Protein AF-A0A1D7UCJ1-F1 (afdb_monomer_lite)

Sequence (128 aa):
MYDFSHVAIAAPSESDMRASTLPKSSPSVNARIADHLFATLQGQNNLVFAPARNLVETLADGLRSRSEDAGLPNEFFPHHGSLSKDLREPLEIRLKDEHLPTTAVCTSTLELGIDIGSIASWTSDERG

pLDDT: mean 73.6, std 20.14, range [35.41, 95.0]

Organism: NCBI:txid1526658

Radius of gyration: 22.61 Å; chains: 1; bounding box: 59×70×27 Å

Foldseek 3Di:
DDDDDDDDDDDDDPPPPDDPPDPPDDDDPLLVVLVVCLVPQPPAAAEEADADQVSLVSSQVSNQVVCVVVVHDRQEEEDEPPDDPVRHVVLLVVSVVRPGRHYYYYHPPDPPVRPRPPHDYDDPDDDD

Structure (mmCIF, N/CA/C/O backbone):
data_AF-A0A1D7UCJ1-F1
#
_entry.id   AF-A0A1D7UCJ1-F1
#
loop_
_atom_site.group_PDB
_atom_site.id
_atom_site.type_symbol
_atom_site.label_atom_id
_atom_site.label_alt_id
_atom_s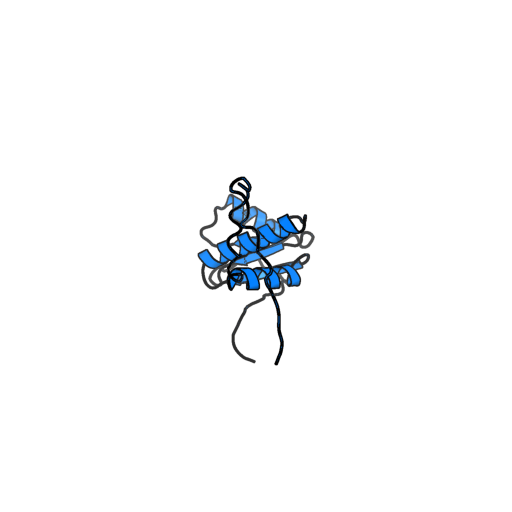ite.label_comp_id
_atom_site.label_asym_id
_atom_site.label_entity_id
_atom_site.label_seq_id
_atom_site.pdbx_PDB_ins_code
_atom_site.Cartn_x
_atom_site.Cartn_y
_atom_site.Cartn_z
_atom_site.occupancy
_atom_site.B_iso_or_equiv
_atom_site.auth_seq_id
_atom_site.auth_comp_id
_atom_site.auth_asym_id
_atom_site.auth_atom_id
_atom_site.pdbx_PDB_model_num
ATOM 1 N N . MET A 1 1 ? -31.542 -56.442 4.519 1.00 46.06 1 MET A N 1
ATOM 2 C CA . MET A 1 1 ? -31.346 -55.488 3.407 1.00 46.06 1 MET A CA 1
ATOM 3 C C . MET A 1 1 ? -32.338 -54.362 3.632 1.00 46.06 1 MET A C 1
ATOM 5 O O . MET A 1 1 ? -33.501 -54.671 3.836 1.00 46.06 1 MET A O 1
ATOM 9 N N . TYR A 1 2 ? -31.856 -53.128 3.786 1.00 35.41 2 TYR A N 1
ATOM 10 C CA . TYR A 1 2 ? -32.619 -51.993 4.323 1.00 35.41 2 TYR A CA 1
ATOM 11 C C . TYR A 1 2 ? -33.715 -51.496 3.364 1.00 35.41 2 TYR A C 1
ATOM 13 O O . TYR A 1 2 ? -33.470 -51.358 2.169 1.00 35.41 2 TYR A O 1
ATOM 21 N N . ASP A 1 3 ? -34.885 -51.214 3.939 1.00 46.22 3 ASP A N 1
ATOM 22 C CA . ASP A 1 3 ? -36.034 -50.496 3.375 1.00 46.22 3 ASP A CA 1
ATOM 23 C C . ASP A 1 3 ? -35.937 -49.010 3.758 1.00 46.22 3 ASP A C 1
ATOM 25 O O . ASP A 1 3 ? -35.596 -48.714 4.902 1.00 46.22 3 ASP A O 1
ATOM 29 N N . PHE A 1 4 ? -36.230 -48.096 2.829 1.00 40.28 4 PHE A N 1
ATOM 30 C CA . PHE A 1 4 ? -36.571 -46.704 3.145 1.00 40.28 4 PHE A CA 1
ATOM 31 C C . PHE A 1 4 ? -37.473 -46.122 2.048 1.00 40.28 4 PHE A C 1
ATOM 33 O O . PHE A 1 4 ? -37.041 -45.597 1.021 1.00 40.28 4 PHE A O 1
ATOM 40 N N . SER A 1 5 ? -38.766 -46.245 2.311 1.00 42.84 5 SER A N 1
ATOM 41 C CA . SER A 1 5 ? -39.876 -45.502 1.731 1.00 42.84 5 SER A CA 1
ATOM 42 C C . SER A 1 5 ? -39.627 -43.991 1.582 1.00 42.84 5 SER A C 1
ATOM 44 O O . SER A 1 5 ? -39.163 -43.336 2.512 1.00 42.84 5 SER A O 1
ATOM 46 N N . HIS A 1 6 ? -40.035 -43.464 0.422 1.00 49.22 6 HIS A N 1
ATOM 47 C CA . HIS A 1 6 ? -40.548 -42.115 0.136 1.00 49.22 6 HIS A CA 1
ATOM 48 C C . HIS A 1 6 ? -40.292 -41.003 1.174 1.00 49.22 6 HIS A C 1
ATOM 50 O O . HIS A 1 6 ? -40.990 -40.898 2.179 1.00 49.22 6 HIS A O 1
ATOM 56 N N . VAL A 1 7 ? -39.439 -40.046 0.801 1.00 40.12 7 VAL A N 1
ATOM 57 C CA . VAL A 1 7 ? -39.576 -38.644 1.217 1.00 40.12 7 VAL A CA 1
ATOM 58 C C . VAL A 1 7 ? -39.739 -37.816 -0.053 1.00 40.12 7 VAL A C 1
ATOM 60 O O . VAL A 1 7 ? -38.817 -37.695 -0.857 1.00 40.12 7 VAL A O 1
ATOM 63 N N . ALA A 1 8 ? -40.944 -37.287 -0.259 1.00 40.56 8 ALA A N 1
ATOM 64 C CA . ALA A 1 8 ? -41.207 -36.298 -1.291 1.00 40.56 8 ALA A CA 1
ATOM 65 C C . ALA A 1 8 ? -40.507 -34.992 -0.894 1.00 40.56 8 ALA A C 1
ATOM 67 O O . ALA A 1 8 ? -40.881 -34.352 0.087 1.00 40.56 8 ALA A O 1
ATOM 68 N N . ILE A 1 9 ? -39.476 -34.607 -1.644 1.00 43.59 9 ILE A N 1
ATOM 69 C CA . ILE A 1 9 ? -38.883 -33.275 -1.537 1.00 43.59 9 ILE A CA 1
ATOM 70 C C . ILE A 1 9 ? -39.822 -32.341 -2.298 1.00 43.59 9 ILE A C 1
ATOM 72 O O . ILE A 1 9 ? -39.931 -32.424 -3.521 1.00 43.59 9 ILE A O 1
ATOM 76 N N . ALA A 1 10 ? -40.555 -31.502 -1.567 1.00 45.78 10 ALA A N 1
ATOM 77 C CA . ALA A 1 10 ? -41.358 -30.447 -2.166 1.00 45.78 10 ALA A CA 1
ATOM 78 C C . ALA A 1 10 ? -40.446 -29.547 -3.014 1.00 45.78 10 ALA A C 1
ATOM 80 O O . ALA A 1 10 ? -39.432 -29.047 -2.523 1.00 45.78 10 ALA A O 1
ATOM 81 N N . ALA A 1 11 ? -40.795 -29.358 -4.288 1.00 50.91 11 ALA A N 1
ATOM 82 C CA . ALA A 1 11 ? -40.147 -28.353 -5.118 1.00 50.91 11 ALA A CA 1
ATOM 83 C C . ALA A 1 11 ? -40.384 -26.967 -4.484 1.00 50.91 11 ALA A C 1
ATOM 85 O O . ALA A 1 11 ? -41.520 -26.677 -4.093 1.00 50.91 11 ALA A O 1
ATOM 86 N N . PRO A 1 12 ? -39.353 -26.116 -4.348 1.00 43.62 12 PRO A N 1
ATOM 87 C CA . PRO A 1 12 ? -39.543 -24.769 -3.832 1.00 43.62 12 PRO A CA 1
ATOM 88 C C . PRO A 1 12 ? -40.436 -23.977 -4.799 1.00 43.62 12 PRO A C 1
ATOM 90 O O . PRO A 1 12 ? -40.256 -24.031 -6.014 1.00 43.62 12 PRO A O 1
ATOM 93 N N . SER A 1 13 ? -41.433 -23.276 -4.257 1.00 52.34 13 SER A N 1
ATOM 94 C CA . SER A 1 13 ? -42.349 -22.427 -5.024 1.00 52.34 13 SER A CA 1
ATOM 95 C C . SER A 1 13 ? -41.606 -21.260 -5.678 1.00 52.34 13 SER A C 1
ATOM 97 O O . SER A 1 13 ? -40.727 -20.677 -5.047 1.00 52.34 13 SER A O 1
ATOM 99 N N . GLU A 1 14 ? -42.027 -20.850 -6.878 1.00 56.19 14 GLU A N 1
ATOM 100 C CA . GLU A 1 14 ? -41.398 -19.808 -7.716 1.00 56.19 14 GLU A CA 1
ATOM 101 C C . GLU A 1 14 ? -41.299 -18.390 -7.104 1.00 56.19 14 GLU A C 1
ATOM 103 O O . GLU A 1 14 ? -40.858 -17.456 -7.765 1.00 56.19 14 GLU A O 1
ATOM 108 N N . SER A 1 15 ? -41.694 -18.181 -5.8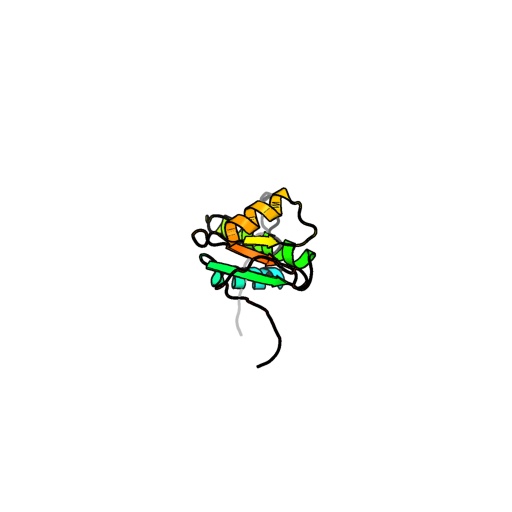49 1.00 48.38 15 SER A N 1
ATOM 109 C CA . SER A 1 15 ? -41.760 -16.849 -5.236 1.00 48.38 15 SER A CA 1
ATOM 110 C C . SER A 1 15 ? -40.499 -16.398 -4.491 1.00 48.38 15 SER A C 1
ATOM 112 O O . SER A 1 15 ? -40.492 -15.278 -3.983 1.00 48.38 15 SER A O 1
ATOM 114 N N . ASP A 1 16 ? -39.421 -17.188 -4.455 1.00 45.03 16 ASP A N 1
ATOM 115 C CA . ASP A 1 16 ? -38.171 -16.789 -3.783 1.00 45.03 16 ASP A CA 1
ATOM 116 C C . ASP A 1 16 ? -37.188 -16.096 -4.743 1.00 45.03 16 ASP A C 1
ATOM 118 O O . ASP A 1 16 ? -36.101 -16.557 -5.091 1.00 45.03 16 ASP A O 1
ATOM 122 N N . MET A 1 17 ? -37.619 -14.929 -5.204 1.00 51.34 17 MET A N 1
ATOM 123 C CA . MET A 1 17 ? -36.783 -13.925 -5.843 1.00 51.34 17 MET A CA 1
ATOM 124 C C . MET A 1 17 ? -35.857 -13.305 -4.781 1.00 51.34 17 MET A C 1
ATOM 126 O O . MET A 1 17 ? -36.254 -12.332 -4.145 1.00 51.34 17 MET A O 1
ATOM 130 N N . ARG A 1 18 ? -34.635 -13.825 -4.559 1.00 47.16 18 ARG A N 1
ATOM 131 C CA . ARG A 1 18 ? -33.580 -13.123 -3.785 1.00 47.16 18 ARG A CA 1
ATOM 132 C C . ARG A 1 18 ? -32.178 -13.739 -3.937 1.00 47.16 18 ARG A C 1
ATOM 134 O O . ARG A 1 18 ? -31.958 -14.893 -3.612 1.00 47.16 18 ARG A O 1
ATOM 141 N N . ALA A 1 19 ? -31.236 -12.894 -4.371 1.00 46.56 19 ALA A N 1
ATOM 142 C CA . ALA A 1 19 ? -29.779 -13.071 -4.379 1.00 46.56 19 ALA A CA 1
ATOM 143 C C . ALA A 1 19 ? -29.233 -14.316 -5.109 1.00 46.56 19 ALA A C 1
ATOM 145 O O . ALA A 1 19 ? -29.153 -15.413 -4.561 1.00 46.56 19 ALA A O 1
ATOM 146 N N . SER A 1 20 ? -28.728 -14.092 -6.329 1.00 43.97 20 SER A N 1
ATOM 147 C CA . SER A 1 20 ? -27.787 -14.997 -6.998 1.00 43.97 20 SER A CA 1
ATOM 148 C C . SER A 1 20 ? -26.527 -15.127 -6.139 1.00 43.97 20 SER A C 1
ATOM 150 O O . SER A 1 20 ? -25.562 -14.379 -6.285 1.00 43.97 20 SER A O 1
ATOM 152 N N . THR A 1 21 ? -26.557 -16.049 -5.183 1.00 52.94 21 THR A N 1
ATOM 153 C CA . THR A 1 21 ? -25.392 -16.417 -4.386 1.00 52.94 21 THR A CA 1
ATOM 154 C C . THR A 1 21 ? -24.695 -17.526 -5.154 1.00 52.94 21 THR A C 1
ATOM 156 O O . THR A 1 21 ? -24.752 -18.699 -4.791 1.00 52.94 21 THR A O 1
ATOM 159 N N . LEU A 1 22 ? -24.081 -17.153 -6.281 1.00 56.03 22 LEU A N 1
ATOM 160 C CA . LEU A 1 22 ? -23.061 -17.997 -6.888 1.00 56.03 22 LEU A CA 1
ATOM 161 C C . LEU A 1 22 ? -22.042 -18.320 -5.782 1.00 56.03 22 LEU A C 1
ATOM 163 O O . LEU A 1 22 ? -21.636 -17.402 -5.058 1.00 56.03 22 LEU A O 1
ATOM 167 N N . PRO A 1 23 ? -21.649 -19.593 -5.597 1.00 49.72 23 PRO A N 1
ATOM 168 C CA . PRO A 1 23 ? -20.627 -19.935 -4.623 1.00 49.72 23 PRO A CA 1
ATOM 169 C C . PRO A 1 23 ? -19.388 -19.102 -4.950 1.00 49.72 23 PRO A C 1
ATOM 171 O O . PRO A 1 23 ? -18.884 -19.167 -6.073 1.00 49.72 23 PRO A O 1
ATOM 174 N N . LYS A 1 24 ? -18.936 -18.273 -3.995 1.00 54.50 24 LYS A N 1
ATOM 175 C CA . LYS A 1 24 ? -17.683 -17.520 -4.126 1.00 54.50 24 LYS A CA 1
ATOM 176 C C . LYS A 1 24 ? -16.610 -18.539 -4.491 1.00 54.50 24 LYS A C 1
ATOM 178 O O . LYS A 1 24 ? -16.278 -19.402 -3.678 1.00 54.50 24 LYS A O 1
ATOM 183 N N . SER A 1 25 ? -16.121 -18.472 -5.728 1.00 64.44 25 SER A N 1
ATOM 184 C CA . SER A 1 25 ? -14.944 -19.219 -6.153 1.00 64.44 25 SER A CA 1
ATOM 185 C C . SER A 1 25 ? -13.853 -19.024 -5.104 1.00 64.44 25 SER A C 1
ATOM 187 O O . SER A 1 25 ? -13.753 -17.930 -4.540 1.00 64.44 25 SER A O 1
ATOM 189 N N . SER A 1 26 ? -13.057 -20.062 -4.835 1.00 71.19 26 SER A N 1
ATOM 190 C CA . SER A 1 26 ? -11.929 -19.990 -3.899 1.00 71.19 26 SER A CA 1
ATOM 191 C C . SER A 1 26 ? -11.171 -18.663 -4.054 1.00 71.19 26 SER A C 1
ATOM 193 O O . SER A 1 26 ? -10.938 -18.258 -5.200 1.00 71.19 26 SER A O 1
ATOM 195 N N . PRO A 1 27 ? -10.801 -17.984 -2.950 1.00 76.62 27 PRO A N 1
ATOM 196 C CA . PRO A 1 27 ? -10.179 -16.668 -3.021 1.00 76.62 27 PRO A CA 1
ATOM 197 C C . PRO A 1 27 ? -8.946 -16.713 -3.923 1.00 76.62 27 PRO A C 1
ATOM 199 O O . PRO A 1 27 ? -8.183 -17.685 -3.902 1.00 76.62 27 PRO A O 1
ATOM 202 N N . SER A 1 28 ? -8.767 -15.668 -4.733 1.00 90.19 28 SER A N 1
ATOM 203 C CA . SER A 1 28 ? -7.608 -15.563 -5.618 1.00 90.19 28 SER A CA 1
ATOM 204 C C . SER A 1 28 ? -6.309 -15.609 -4.809 1.00 90.19 28 SER A C 1
ATOM 206 O O . SER A 1 28 ? -6.283 -15.288 -3.618 1.00 90.19 28 SER A O 1
ATOM 208 N N . VAL A 1 29 ? -5.205 -15.981 -5.458 1.00 90.94 29 VAL A N 1
ATOM 209 C CA . VAL A 1 29 ? -3.879 -15.974 -4.818 1.00 90.94 29 VAL A CA 1
ATOM 210 C C . VAL A 1 29 ? -3.576 -14.598 -4.215 1.00 90.94 29 VAL A C 1
ATOM 212 O O . VAL A 1 29 ? -3.174 -14.517 -3.059 1.00 90.94 29 VAL A O 1
ATOM 215 N N . ASN A 1 30 ? -3.877 -13.519 -4.943 1.00 88.81 30 ASN A N 1
ATOM 216 C CA . ASN A 1 30 ? -3.674 -12.150 -4.465 1.00 88.81 30 ASN A CA 1
ATOM 217 C C . ASN A 1 30 ? -4.535 -11.822 -3.241 1.00 88.81 30 ASN A C 1
ATOM 219 O O . ASN A 1 30 ? -4.057 -11.148 -2.336 1.00 8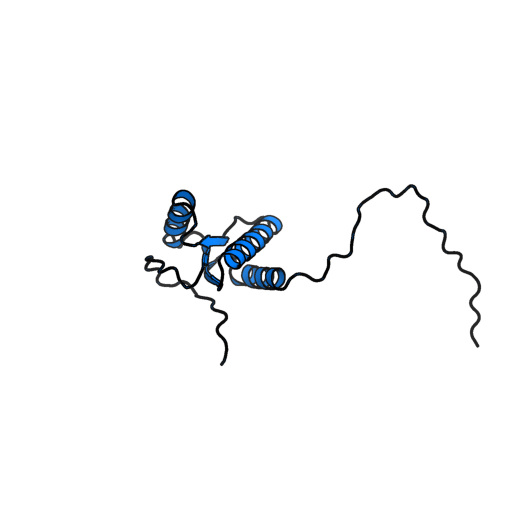8.81 30 ASN A O 1
ATOM 223 N N . ALA A 1 31 ? -5.773 -12.325 -3.175 1.00 90.06 31 ALA A N 1
ATOM 224 C CA . ALA A 1 31 ? -6.617 -12.143 -1.997 1.00 90.06 31 ALA A CA 1
ATOM 225 C C . ALA A 1 31 ? -6.006 -12.829 -0.767 1.00 90.06 31 ALA A C 1
ATOM 227 O O . ALA A 1 31 ? -5.922 -12.214 0.288 1.00 90.06 31 ALA A O 1
ATOM 228 N N . ARG A 1 32 ? -5.492 -14.055 -0.917 1.00 92.81 32 ARG A N 1
ATOM 229 C CA . ARG A 1 32 ? -4.825 -14.773 0.183 1.00 92.81 32 ARG A CA 1
ATOM 230 C C . ARG A 1 32 ? -3.536 -14.087 0.638 1.00 92.81 32 ARG A C 1
ATOM 232 O O . ARG A 1 32 ? -3.236 -14.078 1.827 1.00 92.81 32 ARG A O 1
ATOM 239 N N . ILE A 1 33 ? -2.777 -13.518 -0.300 1.00 90.81 33 ILE A N 1
ATOM 240 C CA . ILE A 1 33 ? -1.592 -12.711 0.018 1.00 90.81 33 ILE A CA 1
ATOM 241 C C . ILE A 1 33 ? -2.015 -11.460 0.792 1.00 90.81 33 ILE A C 1
ATOM 243 O O . ILE A 1 33 ? -1.440 -11.178 1.836 1.00 90.81 33 ILE A O 1
ATOM 247 N N . ALA A 1 34 ? -3.049 -10.751 0.335 1.00 92.06 34 ALA A N 1
ATOM 248 C CA . ALA A 1 34 ? -3.568 -9.574 1.025 1.00 92.06 34 ALA A CA 1
ATOM 249 C C . ALA A 1 34 ? -4.083 -9.903 2.439 1.00 92.06 34 ALA A C 1
ATOM 251 O O . ALA A 1 34 ? -3.831 -9.126 3.351 1.00 92.06 34 ALA A O 1
ATOM 252 N N . ASP A 1 35 ? -4.724 -11.061 2.652 1.00 93.25 35 ASP A N 1
ATOM 253 C CA . ASP A 1 35 ? -5.109 -11.528 3.995 1.00 93.25 35 ASP A CA 1
ATOM 254 C C . ASP A 1 35 ? -3.891 -11.666 4.913 1.00 93.25 35 ASP A C 1
ATOM 256 O O . ASP A 1 35 ? -3.894 -11.189 6.048 1.00 93.25 35 ASP A O 1
ATOM 260 N N . HIS A 1 36 ? -2.834 -12.309 4.414 1.00 91.69 36 HIS A N 1
ATOM 261 C CA . HIS A 1 36 ? -1.622 -12.540 5.189 1.00 91.69 36 HIS A CA 1
ATOM 262 C C . HIS A 1 36 ? -0.864 -11.242 5.490 1.00 91.69 36 HIS A C 1
ATOM 264 O O . HIS A 1 36 ? -0.439 -11.027 6.625 1.00 91.69 36 HIS A O 1
ATOM 270 N N . LEU A 1 37 ? -0.726 -10.366 4.491 1.00 91.56 37 LEU A N 1
ATOM 271 C CA . LEU A 1 37 ? -0.097 -9.057 4.642 1.00 91.56 37 LEU A CA 1
ATOM 272 C C . LEU A 1 37 ? -0.874 -8.186 5.631 1.00 91.56 37 LEU A C 1
ATOM 274 O O . LEU A 1 37 ? -0.269 -7.610 6.525 1.00 91.56 37 LEU A O 1
ATOM 278 N N . PHE A 1 38 ? -2.203 -8.140 5.532 1.00 93.06 38 PHE A N 1
ATOM 279 C CA . PHE A 1 38 ? -3.029 -7.379 6.466 1.00 93.06 38 PHE A CA 1
ATOM 280 C C . PHE A 1 38 ? -2.816 -7.847 7.909 1.00 93.06 38 PHE A C 1
ATOM 282 O O . PHE A 1 38 ? -2.484 -7.044 8.773 1.00 93.06 38 PHE A O 1
ATOM 289 N N . ALA A 1 39 ? -2.907 -9.158 8.152 1.00 92.75 39 ALA A N 1
ATOM 290 C CA . ALA A 1 39 ? -2.735 -9.726 9.488 1.00 92.75 39 ALA A CA 1
ATOM 291 C C . ALA A 1 39 ? -1.332 -9.502 10.084 1.00 92.75 39 ALA A C 1
ATOM 293 O O . ALA A 1 39 ? -1.177 -9.536 11.302 1.00 92.75 39 ALA A O 1
ATOM 294 N N . THR A 1 40 ? -0.320 -9.307 9.236 1.00 89.56 40 THR A N 1
ATOM 295 C CA . THR A 1 40 ? 1.087 -9.201 9.651 1.00 89.56 40 THR A CA 1
ATOM 296 C C . THR A 1 40 ? 1.549 -7.752 9.796 1.00 89.56 40 THR A C 1
ATOM 298 O O . THR A 1 40 ? 2.377 -7.469 10.653 1.00 89.56 40 THR A O 1
ATOM 301 N N . LEU A 1 41 ? 1.041 -6.845 8.956 1.00 90.75 41 LEU A N 1
ATOM 302 C CA . LEU A 1 41 ? 1.587 -5.494 8.778 1.00 90.75 41 LEU A CA 1
ATOM 303 C C . LEU A 1 41 ? 0.710 -4.387 9.375 1.00 90.75 41 LEU A C 1
ATOM 305 O O . LEU A 1 41 ? 1.167 -3.250 9.497 1.00 90.75 41 LEU A O 1
ATOM 309 N N . GLN A 1 42 ? -0.543 -4.689 9.723 1.00 90.88 42 GLN A N 1
ATOM 310 C CA . GLN A 1 42 ? -1.452 -3.721 10.333 1.00 90.88 42 GLN A CA 1
ATOM 311 C C . GLN A 1 42 ? -0.859 -3.151 11.635 1.00 90.88 42 GLN A C 1
ATOM 313 O O . GLN A 1 42 ? -0.348 -3.886 12.480 1.00 90.88 42 GLN A O 1
ATOM 318 N N . GLY A 1 43 ? -0.959 -1.834 11.815 1.00 89.12 43 GLY A N 1
ATOM 319 C CA . GLY A 1 43 ? -0.452 -1.124 12.989 1.00 89.12 43 GLY A CA 1
ATOM 320 C C . GLY A 1 43 ? 1.063 -0.899 12.982 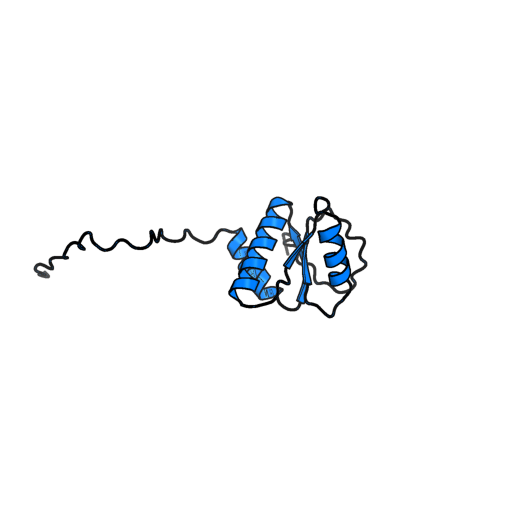1.00 89.12 43 GLY A C 1
ATOM 321 O O . GLY A 1 43 ? 1.610 -0.440 13.984 1.00 89.12 43 GLY A O 1
ATOM 322 N N . GLN A 1 44 ? 1.745 -1.208 11.877 1.00 86.75 44 GLN A N 1
ATOM 323 C CA . GL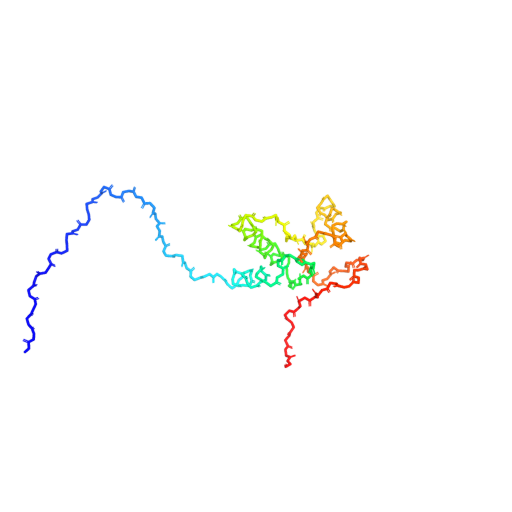N A 1 44 ? 3.186 -1.041 11.714 1.00 86.75 44 GLN A CA 1
ATOM 324 C C . GLN A 1 44 ? 3.523 -0.209 10.470 1.00 86.75 44 GLN A C 1
ATOM 326 O O . GLN A 1 44 ? 2.705 -0.028 9.565 1.00 86.75 44 GLN A O 1
ATOM 331 N N . ASN A 1 45 ? 4.761 0.280 10.421 1.00 86.81 45 ASN A N 1
ATOM 332 C CA . ASN A 1 45 ? 5.317 0.922 9.236 1.00 86.81 45 ASN A CA 1
ATOM 333 C C . ASN A 1 45 ? 6.050 -0.122 8.396 1.00 86.81 45 ASN A C 1
ATOM 335 O O . ASN A 1 45 ? 6.937 -0.796 8.918 1.00 86.81 45 ASN A O 1
ATOM 339 N N . ASN A 1 46 ? 5.682 -0.267 7.117 1.00 87.00 46 ASN A N 1
ATOM 340 C CA . ASN A 1 46 ? 6.213 -1.319 6.240 1.00 87.00 46 ASN A CA 1
ATOM 341 C C . ASN A 1 46 ? 6.427 -0.849 4.794 1.00 87.00 46 ASN A C 1
ATOM 343 O O . ASN A 1 46 ? 5.711 0.015 4.284 1.00 87.00 46 ASN A O 1
ATOM 347 N N . LEU A 1 47 ? 7.380 -1.481 4.107 1.00 86.94 47 LEU A N 1
ATOM 348 C CA . LEU A 1 47 ? 7.531 -1.396 2.654 1.00 86.94 47 LEU A CA 1
ATOM 349 C C . LEU A 1 47 ? 7.344 -2.792 2.061 1.00 86.94 47 LEU A C 1
ATOM 351 O O . LEU A 1 47 ? 8.085 -3.723 2.384 1.00 86.94 47 LEU A O 1
ATOM 355 N N . VAL A 1 48 ? 6.346 -2.928 1.192 1.00 87.31 48 VAL A N 1
ATOM 356 C CA . VAL A 1 48 ? 6.014 -4.179 0.507 1.00 87.31 48 VAL A CA 1
ATOM 357 C C . VAL A 1 48 ? 6.368 -4.039 -0.961 1.00 87.31 48 VAL A C 1
ATOM 359 O O . VAL A 1 48 ? 5.818 -3.184 -1.652 1.00 87.31 48 VAL A O 1
ATOM 362 N N . PHE A 1 49 ? 7.245 -4.907 -1.461 1.00 87.44 49 PHE A N 1
ATOM 363 C CA . PHE A 1 49 ? 7.677 -4.863 -2.854 1.00 87.44 49 PHE A CA 1
ATOM 364 C C . PHE A 1 49 ? 6.936 -5.895 -3.705 1.00 87.44 49 PHE A C 1
ATOM 366 O O . PHE A 1 49 ? 6.983 -7.092 -3.433 1.00 87.44 49 PHE A O 1
ATOM 373 N N . ALA A 1 50 ? 6.284 -5.434 -4.773 1.00 85.31 50 ALA A N 1
ATOM 374 C CA . ALA A 1 50 ? 5.637 -6.282 -5.768 1.00 85.31 50 ALA A CA 1
ATOM 375 C C . ALA A 1 50 ? 6.277 -6.089 -7.159 1.00 85.31 50 ALA A C 1
ATOM 377 O O . ALA A 1 50 ? 6.614 -4.966 -7.539 1.00 85.31 50 ALA A O 1
ATOM 378 N N . PRO A 1 51 ? 6.423 -7.158 -7.966 1.00 82.12 51 PRO A N 1
ATOM 379 C CA . PRO A 1 51 ? 7.154 -7.115 -9.238 1.00 82.12 51 PRO A CA 1
ATOM 380 C C . PRO A 1 51 ? 6.485 -6.276 -10.336 1.00 82.12 51 PRO A C 1
ATOM 382 O O . PRO A 1 51 ? 7.117 -5.975 -11.347 1.00 82.12 51 PRO A O 1
ATOM 385 N N . ALA A 1 52 ? 5.209 -5.912 -10.184 1.00 85.69 52 ALA A N 1
ATOM 386 C CA . ALA A 1 52 ? 4.454 -5.236 -11.230 1.00 85.69 52 ALA A CA 1
ATOM 387 C C . ALA A 1 52 ? 3.471 -4.202 -10.666 1.00 85.69 52 ALA A C 1
ATOM 389 O O . ALA A 1 52 ? 2.873 -4.402 -9.611 1.00 85.69 52 ALA A O 1
ATOM 390 N N . ARG A 1 53 ? 3.264 -3.105 -11.407 1.00 88.56 53 ARG A N 1
ATOM 391 C CA . ARG A 1 53 ? 2.391 -1.989 -10.989 1.00 88.56 53 ARG A CA 1
ATOM 392 C C . ARG A 1 53 ? 0.937 -2.415 -10.803 1.00 88.56 53 ARG A C 1
ATOM 394 O O . ARG A 1 53 ? 0.306 -2.034 -9.832 1.00 88.56 53 ARG A O 1
ATOM 401 N N . ASN A 1 54 ? 0.418 -3.250 -11.700 1.00 89.88 54 ASN A N 1
ATOM 402 C CA . ASN A 1 54 ? -0.935 -3.793 -11.569 1.00 89.88 54 ASN A CA 1
ATOM 403 C C . ASN A 1 54 ? -1.100 -4.623 -10.285 1.00 89.88 54 ASN A C 1
ATOM 405 O O . ASN A 1 54 ? -2.166 -4.597 -9.676 1.00 89.88 54 ASN A O 1
ATOM 409 N N . LEU A 1 55 ? -0.056 -5.346 -9.869 1.00 89.19 55 LEU A N 1
ATOM 410 C CA . LEU A 1 55 ? -0.072 -6.110 -8.627 1.00 89.19 55 LEU A CA 1
ATOM 411 C C . LEU A 1 55 ? 0.012 -5.194 -7.402 1.00 89.19 55 LEU A C 1
ATOM 413 O O . LEU A 1 55 ? -0.697 -5.451 -6.437 1.00 89.19 55 LEU A O 1
ATOM 417 N N . VAL A 1 56 ? 0.801 -4.115 -7.463 1.00 91.00 56 VAL A N 1
ATOM 418 C CA . VAL A 1 56 ? 0.816 -3.062 -6.430 1.00 91.00 56 VAL A CA 1
ATOM 419 C C . VAL A 1 56 ? -0.593 -2.524 -6.190 1.00 91.00 56 VAL A C 1
ATOM 421 O O . VAL A 1 56 ? -1.069 -2.564 -5.061 1.00 91.00 56 VAL A O 1
ATOM 424 N N . GLU A 1 57 ? -1.277 -2.095 -7.252 1.00 93.31 57 GLU A N 1
ATOM 425 C CA . GLU A 1 57 ? -2.645 -1.572 -7.164 1.00 93.31 57 GLU A CA 1
ATOM 426 C C . GLU A 1 57 ? -3.621 -2.629 -6.629 1.00 93.31 57 GLU A C 1
ATOM 428 O O . GLU A 1 57 ? -4.386 -2.364 -5.709 1.00 93.31 57 GLU A O 1
ATOM 433 N N . THR A 1 58 ? -3.541 -3.864 -7.141 1.00 93.38 58 THR A N 1
ATOM 434 C CA . THR A 1 58 ? -4.417 -4.968 -6.706 1.00 93.38 58 THR A CA 1
ATOM 435 C C . THR A 1 58 ? -4.243 -5.291 -5.220 1.00 93.38 58 THR A C 1
ATOM 437 O O . THR A 1 58 ? -5.221 -5.548 -4.520 1.00 93.38 58 THR A O 1
ATOM 440 N N . LEU A 1 59 ? -3.000 -5.319 -4.731 1.00 92.81 59 LEU A N 1
ATOM 441 C CA . LEU A 1 59 ? -2.714 -5.597 -3.326 1.00 92.81 59 LEU A CA 1
ATOM 442 C C . LEU A 1 59 ? -3.119 -4.422 -2.439 1.00 92.81 59 LEU A C 1
ATOM 444 O O . LEU A 1 59 ? -3.748 -4.653 -1.413 1.00 92.81 59 LEU A O 1
ATOM 448 N N . ALA A 1 60 ? -2.809 -3.184 -2.831 1.00 93.56 60 ALA A N 1
ATOM 449 C CA . ALA A 1 60 ? -3.182 -1.998 -2.066 1.00 93.56 60 ALA A CA 1
ATOM 450 C C . ALA A 1 60 ? -4.708 -1.855 -1.939 1.00 93.56 60 ALA A C 1
ATOM 452 O O . ALA A 1 60 ? -5.204 -1.608 -0.843 1.00 93.56 60 ALA A O 1
ATOM 453 N N . ASP A 1 61 ? -5.454 -2.089 -3.021 1.00 94.81 61 ASP A N 1
ATOM 454 C CA . ASP A 1 61 ? -6.921 -2.082 -3.008 1.00 94.81 61 ASP A CA 1
ATOM 455 C C . ASP A 1 61 ? -7.489 -3.209 -2.128 1.00 94.81 61 ASP A C 1
ATOM 457 O O . ASP A 1 61 ? -8.344 -2.984 -1.270 1.00 94.81 61 ASP A O 1
ATOM 461 N N . GLY A 1 62 ? -6.936 -4.421 -2.244 1.00 94.69 62 GLY A N 1
ATOM 462 C CA . GLY A 1 62 ? -7.322 -5.547 -1.393 1.00 94.69 62 GLY A CA 1
ATOM 463 C C . GLY A 1 62 ? -7.040 -5.311 0.096 1.00 94.69 62 GLY A C 1
ATOM 464 O O . GLY A 1 62 ? -7.837 -5.714 0.945 1.00 94.69 62 GLY A O 1
ATOM 465 N N . LEU A 1 63 ? -5.922 -4.671 0.429 1.00 94.88 63 LEU A N 1
ATOM 466 C CA . LEU A 1 63 ? -5.558 -4.316 1.801 1.00 94.88 63 LEU A CA 1
ATOM 467 C C . LEU A 1 63 ? -6.455 -3.206 2.349 1.00 94.88 63 LEU A C 1
ATOM 469 O O . LEU A 1 63 ? -6.942 -3.311 3.472 1.00 94.88 63 LEU A O 1
ATOM 473 N N . ARG A 1 64 ? -6.751 -2.195 1.530 1.00 94.75 64 ARG A N 1
ATOM 474 C CA . ARG A 1 64 ? -7.693 -1.134 1.874 1.00 94.75 64 ARG A CA 1
ATOM 475 C C . ARG A 1 64 ? -9.083 -1.688 2.180 1.00 94.75 64 ARG A C 1
ATOM 477 O O . ARG A 1 64 ? -9.650 -1.337 3.209 1.00 94.75 64 ARG A O 1
ATOM 484 N N . SER A 1 65 ? -9.603 -2.585 1.339 1.00 94.88 65 SER A N 1
ATOM 485 C CA . SER A 1 65 ? -10.891 -3.249 1.587 1.00 94.88 65 SER A CA 1
ATOM 486 C C . SER A 1 65 ? -10.905 -3.962 2.942 1.00 94.88 65 SER A C 1
ATOM 488 O O . SER A 1 65 ? -11.915 -3.932 3.630 1.00 94.88 65 SER A O 1
ATOM 490 N N . ARG A 1 66 ? -9.782 -4.559 3.364 1.00 95.00 66 ARG A N 1
ATOM 491 C CA . ARG A 1 66 ? -9.666 -5.222 4.675 1.00 95.00 66 ARG A CA 1
ATOM 492 C C . ARG A 1 66 ? -9.622 -4.232 5.834 1.00 95.00 66 ARG A C 1
ATOM 494 O O . ARG A 1 66 ? -10.232 -4.503 6.862 1.00 95.00 66 ARG A O 1
ATOM 501 N N . SER A 1 67 ? -8.954 -3.088 5.672 1.00 94.31 67 SER A N 1
ATOM 502 C CA . SER A 1 67 ? -9.032 -1.991 6.647 1.00 94.31 67 SER A CA 1
ATOM 503 C C . SER A 1 67 ? -10.474 -1.516 6.817 1.00 94.31 67 SER A C 1
ATOM 505 O O . SER A 1 67 ? -10.942 -1.386 7.945 1.00 94.31 67 SER A O 1
ATOM 507 N N . GLU A 1 68 ? -11.191 -1.318 5.709 1.00 94.69 68 GLU A N 1
ATOM 508 C CA . GLU A 1 68 ? -12.594 -0.893 5.711 1.00 94.69 68 GLU A CA 1
ATOM 509 C C . GLU A 1 68 ? -13.502 -1.945 6.375 1.00 94.69 68 GLU A C 1
ATOM 511 O O . GLU A 1 68 ? -14.271 -1.601 7.274 1.00 94.69 68 GLU A O 1
ATOM 516 N N . ASP A 1 69 ? -13.349 -3.226 6.023 1.00 94.38 69 ASP A N 1
ATOM 517 C CA . ASP A 1 69 ? -14.096 -4.343 6.621 1.00 94.38 69 ASP A CA 1
ATOM 518 C C . ASP A 1 69 ? -13.820 -4.501 8.129 1.00 94.38 69 ASP A C 1
ATOM 520 O O . ASP A 1 69 ? -14.712 -4.872 8.896 1.00 94.38 69 ASP A O 1
ATOM 524 N N . ALA A 1 70 ? -12.596 -4.201 8.573 1.00 92.50 70 ALA A N 1
ATOM 525 C CA . ALA A 1 70 ? -12.199 -4.225 9.980 1.00 92.50 70 ALA A CA 1
ATOM 526 C C . ALA A 1 70 ? -12.596 -2.951 10.755 1.00 92.50 70 ALA A C 1
ATOM 528 O O . ALA A 1 70 ? -12.408 -2.896 11.972 1.00 92.50 70 ALA A O 1
ATOM 529 N N . GLY A 1 71 ? -13.129 -1.925 10.081 1.00 93.88 71 GLY A N 1
ATOM 530 C CA . GLY A 1 71 ? -13.456 -0.634 10.694 1.00 93.88 71 GLY A CA 1
ATOM 531 C C . GLY A 1 71 ? -12.227 0.177 11.116 1.00 93.88 71 GLY A C 1
ATOM 532 O O . GLY A 1 71 ? -12.302 0.978 12.049 1.00 93.88 71 GLY A O 1
ATOM 533 N N . LEU A 1 72 ? -11.091 -0.045 10.456 1.00 91.25 72 LEU A N 1
ATOM 534 C CA . LEU A 1 72 ? -9.811 0.593 10.740 1.00 91.25 72 LEU A CA 1
ATOM 535 C C . LEU A 1 72 ? -9.494 1.689 9.715 1.00 91.25 72 LEU A C 1
ATOM 537 O O . LEU A 1 72 ? -9.933 1.614 8.564 1.00 91.25 72 LEU A O 1
ATOM 541 N N . PRO A 1 73 ? -8.707 2.713 10.096 1.00 90.94 73 PRO A N 1
ATOM 542 C CA . PRO A 1 73 ? -8.185 3.662 9.125 1.00 90.94 73 PRO A CA 1
ATOM 543 C C . PRO A 1 73 ? -7.343 2.930 8.074 1.00 90.94 73 PRO A C 1
ATOM 545 O O . PRO A 1 73 ? -6.674 1.941 8.369 1.00 90.94 73 PRO A O 1
ATOM 548 N N . ASN A 1 74 ? -7.358 3.428 6.835 1.00 92.75 74 ASN A N 1
ATOM 549 C CA . ASN A 1 74 ? -6.492 2.861 5.811 1.00 92.75 74 ASN A CA 1
ATOM 550 C C . ASN A 1 74 ? -5.025 3.199 6.117 1.00 92.75 74 ASN A C 1
ATOM 552 O O . ASN A 1 74 ? -4.647 4.371 6.219 1.00 92.75 74 ASN A O 1
ATOM 556 N N . GLU A 1 75 ? -4.216 2.154 6.229 1.00 93.19 75 GLU A N 1
ATOM 557 C CA . GLU A 1 75 ? -2.772 2.221 6.464 1.00 93.19 75 GLU A CA 1
ATOM 558 C C . GLU A 1 75 ? -1.983 1.814 5.211 1.00 93.19 75 GLU A C 1
ATOM 560 O O . GLU A 1 75 ? -0.771 1.996 5.171 1.00 93.19 75 GLU A O 1
ATOM 565 N N . PHE A 1 76 ? -2.655 1.297 4.176 1.00 93.50 76 PHE A N 1
ATOM 566 C CA . PHE A 1 76 ? -2.032 0.678 3.010 1.00 93.50 76 PHE A CA 1
ATOM 567 C C . PHE A 1 76 ? -2.179 1.561 1.770 1.00 93.50 76 PHE A C 1
ATOM 569 O O . PHE A 1 76 ? -3.292 1.908 1.363 1.00 93.50 76 PHE A O 1
ATOM 576 N N . PHE A 1 77 ? -1.056 1.920 1.148 1.00 92.75 77 PHE A N 1
ATOM 577 C CA . PHE A 1 77 ? -1.038 2.858 0.024 1.00 92.75 77 PHE A CA 1
ATOM 578 C C . PHE A 1 77 ? -0.148 2.356 -1.119 1.00 92.75 77 PHE A C 1
ATOM 580 O O . PHE A 1 77 ? 0.967 1.897 -0.862 1.00 92.75 77 PHE A O 1
ATOM 587 N N . PRO A 1 78 ? -0.589 2.454 -2.385 1.00 92.19 78 PRO A N 1
ATOM 588 C CA . PRO A 1 78 ? 0.274 2.157 -3.517 1.00 92.19 78 PRO A CA 1
ATOM 589 C C . PRO A 1 78 ? 1.317 3.268 -3.692 1.00 92.19 78 PRO A C 1
ATOM 591 O O . PRO A 1 78 ? 1.047 4.450 -3.473 1.00 92.19 78 PRO A O 1
ATOM 594 N N . HIS A 1 79 ? 2.518 2.894 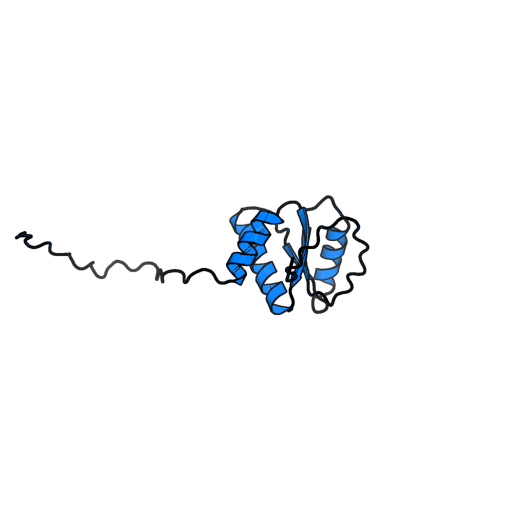-4.122 1.00 87.88 79 HIS A N 1
ATOM 595 C CA . HIS A 1 79 ? 3.600 3.822 -4.407 1.00 87.88 79 HIS A CA 1
ATOM 596 C C . HIS A 1 79 ? 4.397 3.386 -5.644 1.00 87.88 79 HIS A C 1
ATOM 598 O O . HIS A 1 79 ? 5.143 2.408 -5.637 1.00 87.88 79 HIS A O 1
ATOM 604 N N . HIS A 1 80 ? 4.262 4.137 -6.735 1.00 85.94 80 HIS A N 1
ATOM 605 C CA . HIS A 1 80 ? 5.032 3.929 -7.958 1.00 85.94 80 HIS A CA 1
ATOM 606 C C . HIS A 1 80 ? 5.166 5.222 -8.768 1.00 85.94 80 HIS A C 1
ATOM 608 O O . HIS A 1 80 ? 4.333 6.118 -8.667 1.00 85.94 80 HIS A O 1
ATOM 614 N N . GLY A 1 81 ? 6.164 5.307 -9.650 1.00 78.19 81 GLY A N 1
ATOM 615 C CA . GLY A 1 81 ? 6.499 6.537 -10.388 1.00 78.19 81 GLY A CA 1
ATOM 616 C C . GLY A 1 81 ? 5.406 7.072 -11.324 1.00 78.19 81 GLY A C 1
ATOM 617 O O . GLY A 1 81 ? 5.474 8.220 -11.746 1.00 78.19 81 GLY A O 1
ATOM 618 N N . SER A 1 82 ? 4.383 6.269 -11.632 1.00 80.56 82 SER A N 1
ATOM 619 C CA . SER A 1 82 ? 3.202 6.707 -12.390 1.00 80.56 82 SER A CA 1
ATOM 620 C C . SER A 1 82 ? 2.087 7.318 -11.531 1.00 80.56 82 SER A C 1
ATOM 622 O O . SER A 1 82 ? 1.096 7.770 -12.093 1.00 80.56 82 SER A O 1
ATOM 624 N N . LEU A 1 83 ? 2.223 7.338 -10.198 1.00 82.44 83 LEU A N 1
ATOM 625 C CA . LEU A 1 83 ? 1.273 8.021 -9.317 1.00 82.44 83 LEU A CA 1
ATOM 626 C C . LEU A 1 83 ? 1.473 9.536 -9.406 1.00 82.44 83 LEU A C 1
ATOM 628 O O . LEU A 1 83 ? 2.604 10.035 -9.496 1.00 82.44 83 LEU A O 1
ATOM 632 N N . SER A 1 84 ? 0.360 10.267 -9.358 1.00 82.44 84 SER A N 1
ATOM 633 C CA . SER A 1 84 ? 0.377 11.726 -9.345 1.00 82.44 84 SER A CA 1
ATOM 634 C C . SER A 1 84 ? 1.145 12.251 -8.133 1.00 82.44 84 SER A C 1
ATOM 636 O O . SER A 1 84 ? 1.229 11.611 -7.082 1.00 82.44 84 SER A O 1
ATOM 638 N N . LYS A 1 85 ? 1.721 13.444 -8.285 1.00 81.31 85 LYS A N 1
ATOM 639 C CA . LYS A 1 85 ? 2.471 14.110 -7.218 1.00 81.31 85 LYS A CA 1
ATOM 640 C C . LYS A 1 85 ? 1.619 14.292 -5.953 1.00 81.31 85 LYS A C 1
ATOM 642 O O . LYS A 1 85 ? 2.098 13.996 -4.865 1.00 81.31 85 LYS A O 1
ATOM 647 N N . ASP A 1 86 ? 0.347 14.641 -6.131 1.00 83.56 86 ASP A N 1
ATOM 648 C CA . ASP A 1 86 ? -0.621 14.865 -5.049 1.00 83.56 86 ASP A CA 1
ATOM 649 C C . ASP A 1 86 ? -0.911 13.613 -4.207 1.00 83.56 86 ASP A C 1
ATOM 651 O O . ASP A 1 86 ? -1.355 13.732 -3.071 1.00 83.56 86 ASP A O 1
ATOM 655 N N . LEU A 1 87 ? -0.662 12.412 -4.744 1.00 80.25 87 LEU A N 1
ATOM 656 C CA . LEU A 1 87 ? -0.789 11.154 -4.002 1.00 80.25 87 LEU A CA 1
ATOM 657 C C . LEU A 1 87 ? 0.550 10.690 -3.416 1.00 80.25 87 LEU A C 1
ATOM 659 O O . LEU A 1 87 ? 0.573 10.065 -2.358 1.00 80.25 87 LEU A O 1
ATOM 663 N N . ARG A 1 88 ? 1.671 11.012 -4.074 1.00 83.56 88 ARG A N 1
ATOM 664 C CA . ARG A 1 88 ? 3.013 10.636 -3.603 1.00 83.56 88 ARG A CA 1
ATOM 665 C C . ARG A 1 88 ? 3.481 11.477 -2.419 1.00 83.56 88 ARG A C 1
ATOM 667 O O . ARG A 1 88 ? 3.929 10.903 -1.435 1.00 83.56 88 ARG A O 1
ATOM 674 N N . GLU A 1 89 ? 3.354 12.804 -2.481 1.00 83.38 89 GLU A N 1
ATOM 675 C CA . GLU A 1 89 ? 3.888 13.693 -1.436 1.00 83.38 89 GLU A CA 1
ATOM 676 C C . GLU A 1 89 ? 3.279 13.442 -0.047 1.00 83.38 89 GLU A C 1
ATOM 678 O O . GLU A 1 89 ? 4.048 13.307 0.907 1.00 83.38 89 GLU A O 1
ATOM 683 N N . PRO A 1 90 ? 1.947 13.306 0.118 1.00 84.62 90 PRO A N 1
ATOM 684 C CA . PRO A 1 90 ? 1.372 13.020 1.431 1.00 84.62 90 PRO A CA 1
ATOM 685 C C . PRO A 1 90 ? 1.826 11.670 1.987 1.00 84.62 90 PRO A C 1
ATOM 687 O O . PRO A 1 90 ? 2.056 11.553 3.187 1.00 84.62 90 PRO A O 1
ATOM 690 N N . LEU A 1 91 ? 1.983 10.660 1.123 1.00 85.69 91 LEU A N 1
ATOM 691 C CA . LEU A 1 91 ? 2.472 9.344 1.523 1.00 85.69 91 LEU A CA 1
ATOM 692 C C . LEU A 1 91 ? 3.939 9.403 1.961 1.00 85.69 91 LEU A C 1
ATOM 694 O O . LEU A 1 91 ? 4.284 8.846 2.995 1.00 85.69 91 LEU A O 1
ATOM 698 N N . GLU A 1 92 ? 4.795 10.105 1.220 1.00 82.81 92 GLU A N 1
ATOM 699 C CA . GLU A 1 92 ? 6.208 10.288 1.574 1.00 82.81 92 GLU A CA 1
ATOM 700 C C . GLU A 1 92 ? 6.378 11.069 2.885 1.00 82.81 92 GLU A C 1
ATOM 702 O O . GLU A 1 92 ? 7.273 10.761 3.669 1.00 82.81 92 GLU A O 1
ATOM 707 N N . ILE A 1 93 ? 5.519 12.060 3.149 1.00 84.06 93 ILE A N 1
ATOM 708 C CA . ILE A 1 93 ? 5.485 12.774 4.434 1.00 84.06 93 ILE A CA 1
ATOM 709 C C . ILE A 1 93 ? 5.055 11.824 5.550 1.00 84.06 93 ILE A C 1
ATOM 711 O O . ILE A 1 93 ? 5.715 11.757 6.581 1.00 84.06 93 ILE A O 1
ATOM 715 N N . ARG A 1 94 ? 3.980 11.061 5.329 1.00 85.75 94 ARG A N 1
ATOM 716 C CA . ARG A 1 94 ? 3.448 10.113 6.310 1.00 85.75 94 ARG A CA 1
ATOM 717 C C . ARG A 1 94 ? 4.450 9.005 6.643 1.00 85.75 94 ARG A C 1
ATOM 719 O O . ARG A 1 94 ? 4.583 8.652 7.800 1.00 85.75 94 ARG A O 1
ATOM 726 N N . LEU A 1 95 ? 5.199 8.511 5.659 1.00 81.06 95 LEU A N 1
ATOM 727 C CA . LEU A 1 95 ? 6.257 7.516 5.863 1.00 81.06 95 LEU A CA 1
ATOM 728 C C . LEU A 1 95 ? 7.454 8.051 6.670 1.00 81.06 95 LEU A C 1
ATOM 730 O O . LEU A 1 95 ? 8.154 7.262 7.295 1.00 81.06 95 LEU A O 1
ATOM 734 N N . LYS A 1 96 ? 7.703 9.367 6.654 1.00 79.62 96 LYS A N 1
ATOM 735 C CA . LYS A 1 96 ? 8.720 10.015 7.505 1.00 79.62 96 LYS A CA 1
ATOM 736 C C . LYS A 1 96 ? 8.220 10.279 8.924 1.00 79.62 96 LYS A C 1
ATOM 738 O O . LYS A 1 96 ? 9.030 10.512 9.816 1.00 79.62 96 LYS A O 1
ATOM 743 N N . ASP A 1 97 ? 6.906 10.298 9.120 1.00 75.31 97 ASP A N 1
ATOM 744 C CA . ASP A 1 97 ? 6.273 10.509 10.413 1.00 75.31 97 ASP A CA 1
ATOM 745 C C . ASP A 1 97 ? 5.919 9.155 11.042 1.00 75.31 97 ASP A C 1
ATOM 747 O O . ASP A 1 97 ? 4.850 8.590 10.815 1.00 75.31 97 ASP A O 1
ATOM 751 N N . GLU A 1 98 ? 6.837 8.623 11.851 1.00 68.75 98 GLU A N 1
ATOM 752 C CA . GLU A 1 98 ? 6.725 7.288 12.458 1.00 68.75 98 GLU A CA 1
ATOM 753 C C . GLU A 1 98 ? 5.504 7.112 13.386 1.00 68.75 98 GLU A C 1
ATOM 755 O O . GLU A 1 98 ? 5.200 5.990 13.790 1.00 68.75 98 GLU A O 1
ATOM 760 N N . HIS A 1 99 ? 4.774 8.186 13.711 1.00 77.38 99 HIS A N 1
ATOM 761 C CA . HIS A 1 99 ? 3.605 8.144 14.594 1.00 77.38 99 HIS A CA 1
ATOM 762 C C . HIS A 1 99 ? 2.355 7.543 13.938 1.00 77.38 99 HIS A C 1
ATOM 764 O O . HIS A 1 99 ? 1.414 7.184 14.649 1.00 77.38 99 HIS A O 1
ATOM 770 N N . LEU A 1 100 ? 2.314 7.441 12.604 1.00 82.31 100 LEU A N 1
ATOM 771 C CA . LEU A 1 100 ? 1.172 6.891 11.875 1.00 82.31 100 LEU A CA 1
ATOM 772 C C . LEU A 1 100 ? 1.549 5.578 11.185 1.00 82.31 100 LEU A C 1
ATOM 774 O O . LEU A 1 100 ? 2.317 5.624 10.225 1.00 82.31 100 LEU A O 1
ATOM 778 N N . PRO A 1 101 ? 0.940 4.440 11.573 1.00 88.44 101 PRO A N 1
ATOM 779 C CA . PRO A 1 101 ? 1.083 3.185 10.848 1.00 88.44 101 PRO A CA 1
ATOM 780 C C . PRO A 1 101 ? 0.824 3.365 9.352 1.00 88.44 101 PRO A C 1
ATOM 782 O O . PRO A 1 101 ? -0.225 3.877 8.930 1.00 88.44 101 PRO A O 1
ATOM 785 N N . THR A 1 102 ? 1.828 3.011 8.557 1.00 90.44 102 THR A N 1
ATOM 786 C CA . THR A 1 102 ? 1.852 3.252 7.118 1.00 90.44 102 THR A CA 1
ATOM 787 C C . THR A 1 102 ? 2.619 2.151 6.412 1.00 90.44 102 THR A C 1
ATOM 789 O O . THR A 1 102 ? 3.833 2.011 6.541 1.00 90.44 102 THR A O 1
ATOM 792 N N . THR A 1 103 ? 1.904 1.396 5.594 1.00 90.69 103 THR A N 1
ATOM 793 C CA . THR A 1 103 ? 2.472 0.399 4.700 1.00 90.69 103 THR A CA 1
ATOM 794 C C . THR A 1 103 ? 2.382 0.898 3.263 1.00 90.69 103 THR A C 1
ATOM 796 O O . THR A 1 103 ? 1.288 1.073 2.724 1.00 90.69 103 THR A O 1
ATOM 799 N N . ALA A 1 104 ? 3.528 1.108 2.617 1.00 90.50 104 ALA A N 1
ATOM 800 C CA . ALA A 1 104 ? 3.568 1.421 1.193 1.00 90.50 104 ALA A CA 1
ATOM 801 C C . ALA A 1 104 ? 3.831 0.155 0.372 1.00 90.50 104 ALA A C 1
ATOM 803 O O . ALA A 1 104 ? 4.791 -0.574 0.619 1.00 90.50 104 ALA A O 1
ATOM 804 N N . VAL A 1 105 ? 2.983 -0.093 -0.624 1.00 90.44 105 VAL A N 1
ATOM 805 C CA . VAL A 1 105 ? 3.157 -1.172 -1.600 1.00 90.44 105 VAL A CA 1
ATOM 806 C C . VAL A 1 105 ? 3.796 -0.573 -2.845 1.00 90.44 105 VAL A C 1
ATOM 808 O O . VAL A 1 105 ? 3.215 0.306 -3.474 1.00 90.44 105 VAL A O 1
ATOM 811 N N . CYS A 1 106 ? 4.992 -1.014 -3.213 1.00 87.50 106 CYS A N 1
ATOM 812 C CA . CYS A 1 106 ? 5.780 -0.397 -4.272 1.00 87.50 106 CYS A CA 1
ATOM 813 C C . CYS A 1 106 ? 6.419 -1.409 -5.219 1.00 87.50 106 CYS A C 1
ATOM 815 O O . CYS A 1 106 ? 6.531 -2.599 -4.941 1.00 87.50 106 CYS A O 1
ATOM 817 N N . THR A 1 107 ? 6.830 -0.931 -6.392 1.00 83.38 107 THR A N 1
ATOM 818 C CA . THR A 1 107 ? 7.678 -1.712 -7.301 1.00 83.38 107 THR A CA 1
ATOM 819 C C . THR A 1 107 ? 9.145 -1.531 -6.926 1.00 83.38 107 THR A C 1
ATOM 821 O O . THR A 1 107 ? 9.560 -0.402 -6.669 1.00 83.38 107 THR A O 1
ATOM 824 N N . SER A 1 108 ? 9.947 -2.599 -6.981 1.00 66.75 108 SER A N 1
ATOM 825 C CA . SER A 1 108 ? 11.383 -2.609 -6.628 1.00 66.75 108 SER A CA 1
ATOM 826 C C . SER A 1 108 ? 12.260 -1.618 -7.406 1.00 66.75 108 SER A C 1
ATOM 828 O O . SER A 1 108 ? 13.374 -1.327 -6.990 1.00 66.75 108 SER A O 1
ATOM 830 N N . THR A 1 109 ? 11.772 -1.073 -8.524 1.00 55.06 109 THR A N 1
ATOM 831 C CA . THR A 1 109 ? 12.500 -0.099 -9.352 1.00 55.06 109 THR A CA 1
ATOM 832 C C . THR A 1 109 ? 12.389 1.344 -8.863 1.00 55.06 109 THR A C 1
ATOM 834 O O . THR A 1 109 ? 12.937 2.232 -9.514 1.00 55.06 109 THR A O 1
ATOM 837 N N . LEU A 1 110 ? 11.625 1.624 -7.803 1.00 50.62 110 LEU A N 1
ATOM 838 C CA . LEU A 1 110 ? 11.645 2.955 -7.209 1.00 50.62 110 LEU A CA 1
ATOM 839 C C . LEU A 1 110 ? 12.788 3.036 -6.204 1.00 50.62 110 LEU A C 1
ATOM 841 O O . LEU A 1 110 ? 12.701 2.479 -5.113 1.00 50.62 110 LEU A O 1
ATOM 845 N N . GLU A 1 111 ? 13.824 3.792 -6.566 1.00 51.72 111 GLU A N 1
ATOM 846 C CA . GLU A 1 111 ? 14.683 4.446 -5.585 1.00 51.72 111 GLU A CA 1
ATOM 847 C C . GLU A 1 111 ? 13.814 5.431 -4.803 1.00 51.72 111 GLU A C 1
ATOM 849 O O . GLU A 1 111 ? 13.641 6.598 -5.157 1.00 51.72 111 GLU A O 1
ATOM 854 N N . LEU A 1 112 ? 13.176 4.915 -3.760 1.00 54.75 112 LEU A N 1
ATOM 855 C CA . LEU A 1 112 ? 12.577 5.711 -2.716 1.00 54.75 112 LEU A CA 1
ATOM 856 C C . LEU A 1 112 ? 13.730 6.478 -2.058 1.00 54.75 112 LEU A C 1
ATOM 858 O O . LEU A 1 112 ? 14.390 5.962 -1.167 1.00 54.75 112 LEU A O 1
ATOM 862 N N . GLY A 1 113 ? 14.001 7.704 -2.525 1.00 46.62 113 GLY A N 1
ATOM 863 C CA . GLY A 1 113 ? 15.001 8.638 -1.975 1.00 46.62 113 GLY A CA 1
ATOM 864 C C . GLY A 1 113 ? 14.669 9.142 -0.562 1.00 46.62 113 GLY A C 1
ATOM 865 O O . GLY A 1 113 ? 15.013 10.262 -0.191 1.00 46.62 113 GLY A O 1
ATOM 866 N N . ILE A 1 114 ? 13.939 8.333 0.199 1.00 46.78 114 ILE A N 1
ATOM 867 C CA . ILE A 1 114 ? 13.572 8.514 1.590 1.00 46.78 114 ILE A CA 1
ATOM 868 C C . ILE A 1 114 ? 14.480 7.591 2.399 1.00 46.78 114 ILE A C 1
ATOM 870 O O . ILE A 1 114 ? 14.376 6.369 2.340 1.00 46.78 114 ILE A O 1
ATOM 874 N N . ASP A 1 115 ? 15.415 8.209 3.115 1.00 45.22 115 ASP A N 1
ATOM 875 C CA . ASP A 1 115 ? 16.238 7.580 4.144 1.00 45.22 115 ASP A CA 1
ATOM 876 C C . ASP A 1 115 ? 15.323 7.176 5.307 1.00 45.22 115 ASP A C 1
ATOM 878 O O . ASP A 1 115 ? 15.157 7.926 6.267 1.00 45.22 115 ASP A O 1
ATOM 882 N N . ILE A 1 116 ? 14.608 6.054 5.162 1.00 51.81 116 ILE A N 1
ATOM 883 C CA . ILE A 1 116 ? 13.755 5.528 6.228 1.00 51.81 116 ILE A CA 1
ATOM 884 C C . ILE A 1 116 ? 14.498 4.416 6.945 1.00 51.81 116 ILE A C 1
ATOM 886 O O . ILE A 1 116 ? 14.325 3.223 6.683 1.00 51.81 116 ILE A O 1
ATOM 890 N N . GLY A 1 117 ? 15.363 4.835 7.864 1.00 35.69 117 GLY A N 1
ATOM 891 C CA . GLY A 1 117 ? 15.922 3.950 8.868 1.00 35.69 117 GLY A CA 1
ATOM 892 C C . GLY A 1 117 ? 14.793 3.331 9.695 1.00 35.69 117 GLY A C 1
ATOM 893 O O . GLY A 1 117 ? 14.061 4.048 10.360 1.00 35.69 117 GLY A O 1
ATOM 894 N N . SER A 1 118 ? 14.692 1.999 9.669 1.00 43.31 118 SER A N 1
ATOM 895 C CA . SER A 1 118 ? 13.879 1.128 10.548 1.00 43.31 118 SER A CA 1
ATOM 896 C C . SER A 1 118 ? 12.606 0.478 9.992 1.00 43.31 118 SER A C 1
ATOM 898 O O . SER A 1 118 ? 11.932 -0.230 10.739 1.00 43.31 118 SER A O 1
ATOM 900 N N . ILE A 1 119 ? 12.298 0.582 8.695 1.00 49.91 119 ILE A N 1
ATOM 901 C CA . ILE A 1 119 ? 11.154 -0.167 8.150 1.00 49.91 119 ILE A CA 1
ATOM 902 C C . ILE A 1 119 ? 11.530 -1.628 7.847 1.00 49.91 119 ILE A C 1
ATOM 904 O O . ILE A 1 119 ? 12.479 -1.888 7.106 1.00 49.91 119 ILE A O 1
ATOM 908 N N . ALA A 1 120 ? 10.760 -2.592 8.362 1.00 51.19 120 ALA A N 1
ATOM 909 C CA . ALA A 1 120 ? 10.867 -3.991 7.956 1.00 51.19 120 ALA A CA 1
ATOM 910 C C . ALA A 1 120 ? 10.459 -4.142 6.477 1.00 51.19 120 ALA A C 1
ATOM 912 O O . ALA A 1 120 ? 9.310 -3.892 6.103 1.00 51.19 120 ALA A O 1
ATOM 913 N N . SER A 1 121 ? 11.405 -4.533 5.620 1.00 51.66 121 SER A N 1
ATOM 914 C CA . SER A 1 121 ? 11.134 -4.843 4.217 1.00 51.66 121 SER A CA 1
ATOM 915 C C . SER A 1 121 ? 10.738 -6.312 4.074 1.00 51.66 121 SER A C 1
ATOM 917 O O . SER A 1 121 ? 11.503 -7.220 4.399 1.00 51.66 121 SER A O 1
ATOM 919 N N . TRP A 1 122 ? 9.526 -6.557 3.576 1.00 49.47 122 TRP A N 1
ATOM 920 C CA . TRP A 1 122 ? 9.071 -7.901 3.228 1.00 49.47 122 TRP A CA 1
ATOM 921 C C . TRP A 1 122 ? 9.204 -8.091 1.720 1.00 49.47 122 TRP A C 1
ATOM 923 O O . TRP A 1 122 ? 8.364 -7.644 0.937 1.00 49.47 122 TRP A O 1
ATOM 933 N N . THR A 1 123 ? 10.277 -8.765 1.321 1.00 47.19 123 THR A N 1
ATOM 934 C CA . THR A 1 123 ? 10.456 -9.278 -0.037 1.00 47.19 123 THR A CA 1
ATOM 935 C C . THR A 1 123 ? 10.213 -10.777 0.012 1.00 47.19 123 THR A C 1
ATOM 937 O O . THR A 1 123 ? 10.845 -11.482 0.796 1.00 47.19 123 THR A O 1
ATOM 940 N N . SER A 1 124 ? 9.302 -11.284 -0.817 1.00 41.78 124 SER A N 1
ATOM 941 C CA . SER A 1 124 ? 9.193 -12.723 -1.072 1.00 41.78 124 SER A CA 1
ATOM 942 C C . SER A 1 124 ? 10.355 -13.154 -1.972 1.00 41.78 124 SER A C 1
ATOM 944 O O . SER A 1 124 ? 10.146 -13.442 -3.145 1.00 41.78 124 SER A O 1
ATOM 946 N N . ASP A 1 125 ? 11.582 -13.093 -1.452 1.00 45.00 125 ASP A N 1
ATOM 947 C CA . ASP A 1 125 ? 12.753 -13.655 -2.121 1.00 45.00 125 ASP A CA 1
ATOM 948 C C . ASP A 1 125 ? 12.858 -15.149 -1.807 1.00 45.00 125 ASP A C 1
ATOM 950 O O . ASP A 1 125 ? 12.470 -15.647 -0.748 1.00 45.00 125 ASP A O 1
ATOM 954 N N . GLU A 1 126 ? 13.326 -15.870 -2.803 1.00 49.56 126 GLU A N 1
ATOM 955 C CA . GLU A 1 126 ? 13.299 -17.307 -2.928 1.00 49.56 126 GLU A CA 1
ATOM 956 C C . GLU A 1 126 ? 14.628 -17.912 -2.448 1.00 49.56 126 GLU A C 1
ATOM 958 O O . GLU A 1 126 ? 15.680 -17.649 -3.023 1.00 49.56 126 GLU A O 1
ATOM 963 N N . ARG A 1 127 ? 14.517 -18.835 -1.474 1.00 40.19 127 ARG A N 1
ATOM 964 C CA . ARG A 1 127 ? 15.513 -19.793 -0.930 1.00 40.19 127 ARG A CA 1
ATOM 965 C C . ARG A 1 127 ? 16.220 -19.406 0.376 1.00 40.19 127 ARG A C 1
ATOM 967 O O . ARG A 1 127 ? 16.842 -18.359 0.496 1.00 40.19 127 ARG A O 1
ATOM 974 N N . GLY A 1 128 ? 16.216 -20.384 1.287 1.00 36.50 128 GLY A N 1
ATOM 975 C CA . GLY A 1 128 ? 16.971 -20.448 2.536 1.00 36.50 128 GLY A CA 1
ATOM 976 C C . GLY A 1 128 ? 16.393 -21.507 3.453 1.00 36.50 128 GLY A C 1
ATOM 977 O O . GLY A 1 128 ? 15.864 -21.104 4.506 1.00 36.50 128 GLY A O 1
#

Secondary structure (DSSP, 8-state):
---------PPPPTT----------S--HHHHHHHHHHHHHTTS-EEEE-SSHHHHHHHHHHHHHHHHHTTPPP-EEEE-TTS-HHHHHHHHHHHH-TTS--EEEE-TT-------TT-EEE------

InterPro domains:
  IPR027417 P-loop containing nucleoside triphosphate hydrolase [G3DSA:3.40.50.300] (16-121)
  IPR027417 P-loop containing nucleoside triphosphate hydrolase [SSF52540] (35-118)
  IPR052511 ATP-dependent Helicase [PTHR47962] (3-119)